Protein AF-M5U9N6-F1 (afdb_monomer_lite)

Radius of gyration: 12.29 Å; chains: 1; bounding box: 24×17×33 Å

InterPro domains:
  IPR002347 Short-chain dehydrogenase/reductase SDR [PF0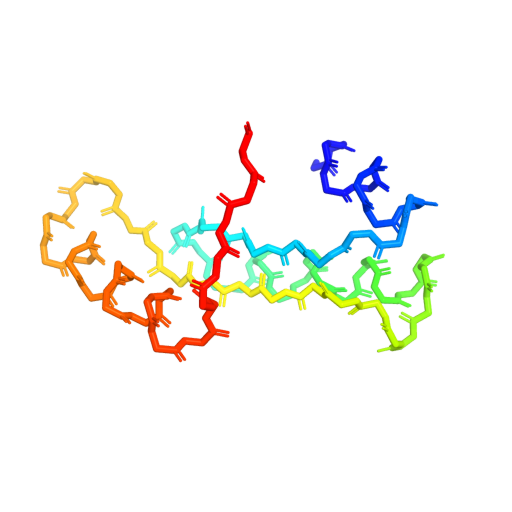0106] (3-69)
  IPR036291 NAD(P)-binding domain superfamily [SSF51735] (3-69)

Secondary structure (DSSP, 8-state):
-HHHHHHHHTT--EEEEES-HHHHHHHHHHHHHHH-TT--EEEEE--TT-HHHHHHHHHHHHHH-S----

Sequence (70 aa):
MEATRVFLSKGARVVMLNRNADKSAAAIDNLQQEFGVDANVTFVQMDLAVLGSVRAAATKVLDDVPMIDA

Foldseek 3Di:
DVVLVVCLVVVHQEEAEEQDPVVVVVVVVVSCVVNNVPRNYHYQHADPVDVVRVVVSVVVCVVPPVDDDD

Organism: NCBI:txid1263870

Structure (mmCIF, N/CA/C/O backbone):
data_AF-M5U9N6-F1
#
_entry.id   AF-M5U9N6-F1
#
loop_
_atom_site.group_PDB
_atom_site.id
_atom_site.type_symbol
_atom_site.label_atom_id
_atom_site.label_alt_id
_atom_site.label_comp_id
_atom_site.label_asym_id
_atom_site.label_entity_id
_atom_site.label_seq_id
_atom_site.pdbx_PDB_ins_code
_atom_site.Cartn_x
_atom_site.Cartn_y
_atom_site.Cartn_z
_atom_site.occupancy
_atom_site.B_iso_or_equiv
_atom_site.auth_seq_id
_atom_site.auth_comp_id
_atom_site.auth_asym_id
_atom_site.auth_atom_id
_atom_site.pdbx_PDB_model_num
ATOM 1 N N . MET A 1 1 ? 9.400 7.037 7.212 1.00 62.03 1 MET A N 1
ATOM 2 C CA . MET A 1 1 ? 8.051 6.800 6.655 1.00 62.03 1 MET A CA 1
ATOM 3 C C . MET A 1 1 ? 7.032 7.493 7.553 1.00 62.03 1 MET A C 1
ATOM 5 O O . MET A 1 1 ? 6.220 6.834 8.181 1.00 62.03 1 MET A O 1
ATOM 9 N N . GLU A 1 2 ? 7.087 8.822 7.660 1.00 75.12 2 GLU A N 1
ATOM 10 C CA . GLU A 1 2 ? 6.196 9.536 8.594 1.00 75.12 2 GLU A CA 1
ATOM 11 C C . GLU A 1 2 ? 4.773 9.673 8.042 1.00 75.12 2 GLU A C 1
ATOM 13 O O . GLU A 1 2 ? 3.808 9.527 8.782 1.00 75.12 2 GLU A O 1
ATOM 18 N N . ALA A 1 3 ? 4.628 9.857 6.725 1.00 80.75 3 ALA A N 1
ATOM 19 C CA . ALA A 1 3 ? 3.318 9.946 6.080 1.00 80.75 3 ALA A CA 1
ATOM 20 C C . ALA A 1 3 ? 2.471 8.684 6.320 1.00 80.75 3 ALA A C 1
ATOM 22 O O . ALA A 1 3 ? 1.321 8.788 6.735 1.00 80.75 3 ALA A O 1
ATOM 23 N N . THR A 1 4 ? 3.063 7.495 6.157 1.00 83.44 4 THR A N 1
ATOM 24 C CA . THR A 1 4 ? 2.396 6.212 6.427 1.00 83.44 4 THR A CA 1
ATOM 25 C C . THR A 1 4 ? 1.853 6.140 7.851 1.00 83.44 4 THR A C 1
ATOM 27 O O . THR A 1 4 ? 0.699 5.766 8.032 1.00 83.44 4 THR A O 1
ATOM 30 N N . ARG A 1 5 ? 2.636 6.559 8.856 1.00 84.38 5 ARG A N 1
ATOM 31 C CA . ARG A 1 5 ? 2.185 6.590 10.256 1.00 84.38 5 ARG A CA 1
ATOM 32 C C . ARG A 1 5 ? 1.001 7.525 10.463 1.00 84.38 5 ARG A C 1
ATOM 34 O O . ARG A 1 5 ? 0.052 7.165 11.147 1.00 84.38 5 ARG A O 1
ATOM 41 N N . VAL A 1 6 ? 1.040 8.713 9.859 1.00 85.12 6 VAL A N 1
ATOM 42 C CA . VAL A 1 6 ? -0.043 9.704 9.964 1.00 85.12 6 VAL A CA 1
ATOM 43 C C . VAL A 1 6 ? -1.332 9.209 9.303 1.00 85.12 6 VAL A C 1
ATOM 45 O O . VAL A 1 6 ? -2.421 9.500 9.789 1.00 85.12 6 VAL A O 1
ATOM 48 N N . PHE A 1 7 ? -1.237 8.469 8.200 1.00 84.81 7 PHE A N 1
ATOM 49 C CA . PHE A 1 7 ? -2.409 7.890 7.546 1.00 84.81 7 PHE A CA 1
ATOM 50 C C . PHE A 1 7 ? -2.964 6.694 8.326 1.00 84.81 7 PHE A C 1
ATOM 52 O O . PHE A 1 7 ? -4.172 6.626 8.555 1.00 84.81 7 PHE A O 1
ATOM 59 N N . LEU A 1 8 ? -2.093 5.805 8.811 1.00 85.50 8 LEU A N 1
ATOM 60 C CA . LEU A 1 8 ? -2.491 4.668 9.643 1.00 85.50 8 LEU A CA 1
ATOM 61 C C . LEU A 1 8 ? -3.127 5.110 10.966 1.00 85.50 8 LEU A C 1
ATOM 63 O O . LEU A 1 8 ? -4.149 4.556 11.357 1.00 85.50 8 LEU A O 1
ATOM 67 N N . SER A 1 9 ? -2.604 6.154 11.619 1.00 84.00 9 SER A N 1
ATOM 68 C CA . SER A 1 9 ? -3.197 6.692 12.854 1.00 84.00 9 SER A CA 1
ATOM 69 C C . SER A 1 9 ? -4.592 7.289 12.649 1.00 84.00 9 SER A C 1
ATOM 71 O O . SER A 1 9 ? -5.365 7.400 13.599 1.00 84.00 9 SER A O 1
ATOM 73 N N . LYS A 1 10 ? -4.939 7.636 11.405 1.00 85.00 10 LYS A N 1
ATOM 74 C CA . LYS A 1 10 ? -6.277 8.083 10.995 1.00 85.00 10 LYS A CA 1
ATOM 75 C C . LYS A 1 10 ? -7.169 6.939 10.497 1.00 85.00 10 LYS A C 1
ATOM 77 O O . LYS A 1 10 ? -8.273 7.203 10.031 1.00 85.00 10 LYS A O 1
ATOM 82 N N . GLY A 1 11 ? -6.708 5.689 10.581 1.00 81.50 11 GLY A N 1
ATOM 83 C CA . GLY A 1 11 ? -7.447 4.505 10.141 1.00 81.50 11 GL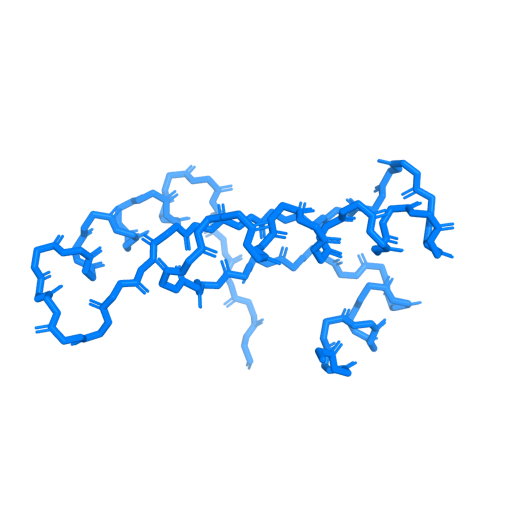Y A CA 1
ATOM 84 C C . GLY A 1 11 ? -7.469 4.299 8.624 1.00 81.50 11 GLY A C 1
ATOM 85 O O . GLY A 1 11 ? -8.274 3.512 8.130 1.00 81.50 11 GLY A O 1
ATOM 86 N N . ALA A 1 12 ? -6.615 4.996 7.869 1.00 86.12 12 ALA A N 1
ATOM 87 C CA . ALA A 1 12 ? -6.529 4.801 6.429 1.00 86.12 12 ALA A CA 1
ATOM 88 C C . ALA A 1 12 ? -5.826 3.479 6.089 1.00 86.12 12 ALA A C 1
ATOM 90 O O . ALA A 1 12 ? -4.927 3.026 6.801 1.00 86.12 12 ALA A O 1
ATOM 91 N N . 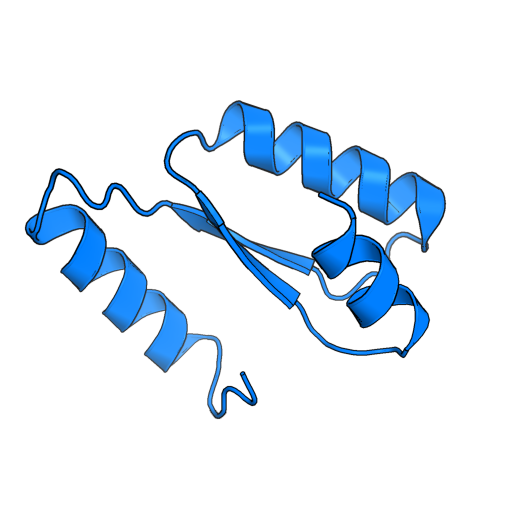ARG A 1 13 ? -6.190 2.892 4.945 1.00 86.88 13 ARG A N 1
ATOM 92 C CA . ARG A 1 13 ? -5.408 1.822 4.320 1.00 86.88 13 ARG A CA 1
ATOM 93 C C . ARG A 1 13 ? -4.262 2.449 3.537 1.00 86.88 13 ARG A C 1
ATOM 95 O O . ARG A 1 13 ? -4.497 3.315 2.700 1.00 86.88 13 ARG A O 1
ATOM 102 N N . VAL A 1 14 ? -3.035 1.996 3.780 1.00 88.50 14 VAL A N 1
ATOM 103 C CA . VAL A 1 14 ? -1.844 2.533 3.110 1.00 88.50 14 VAL A CA 1
ATOM 104 C C . VAL A 1 14 ? -1.191 1.462 2.249 1.00 88.50 14 VAL A C 1
ATOM 106 O O . VAL A 1 14 ? -0.883 0.368 2.718 1.00 88.50 14 VAL A O 1
ATOM 109 N N . VAL A 1 15 ? -0.940 1.796 0.984 1.00 88.81 15 VAL A N 1
ATOM 110 C CA . VAL A 1 15 ? -0.214 0.941 0.039 1.00 88.81 15 VAL A CA 1
ATOM 111 C C . VAL A 1 15 ? 1.123 1.605 -0.259 1.00 88.81 15 VAL A C 1
ATOM 113 O O . VAL A 1 15 ? 1.182 2.703 -0.807 1.00 88.81 15 VAL A O 1
ATOM 116 N N . MET A 1 16 ? 2.215 0.958 0.137 1.00 88.94 16 MET A N 1
ATOM 117 C CA . MET A 1 16 ? 3.567 1.475 -0.047 1.00 88.94 16 MET A CA 1
ATOM 118 C C . MET A 1 16 ? 4.173 0.954 -1.347 1.00 88.94 16 MET A C 1
ATOM 120 O O . MET A 1 16 ? 4.327 -0.251 -1.531 1.00 88.94 16 MET A O 1
ATOM 124 N N . LEU A 1 17 ? 4.578 1.863 -2.230 1.00 88.00 17 LEU A N 1
ATOM 125 C CA . LEU A 1 17 ? 5.268 1.525 -3.472 1.00 88.00 17 LEU A CA 1
ATOM 126 C C . LEU A 1 17 ? 6.774 1.705 -3.291 1.00 88.00 17 LEU A C 1
ATOM 128 O O . LEU A 1 17 ? 7.267 2.830 -3.241 1.00 88.00 17 LEU A O 1
ATOM 132 N N . ASN A 1 18 ? 7.509 0.599 -3.178 1.00 87.12 18 ASN A N 1
ATOM 133 C CA . ASN A 1 18 ? 8.934 0.618 -2.840 1.00 87.12 18 ASN A CA 1
ATOM 134 C C . ASN A 1 18 ? 9.749 -0.317 -3.733 1.00 87.12 18 ASN A C 1
ATOM 136 O O . ASN A 1 18 ? 9.294 -1.388 -4.117 1.00 87.12 18 ASN A O 1
ATOM 140 N N . ARG A 1 19 ? 11.015 0.030 -3.985 1.00 87.12 19 ARG A N 1
ATOM 141 C CA . ARG A 1 19 ? 11.915 -0.806 -4.798 1.00 87.12 19 ARG A CA 1
ATOM 142 C C . ARG A 1 19 ? 12.444 -2.043 -4.065 1.00 87.12 19 ARG A C 1
ATOM 144 O O . ARG A 1 19 ? 12.708 -3.061 -4.696 1.00 87.12 19 ARG A O 1
ATOM 151 N N . ASN A 1 20 ? 12.658 -1.943 -2.754 1.00 86.38 20 ASN A N 1
ATOM 152 C CA . ASN A 1 20 ? 13.287 -2.991 -1.950 1.00 86.38 20 ASN A CA 1
ATOM 153 C C . ASN A 1 20 ? 12.239 -3.668 -1.052 1.00 86.38 20 ASN A C 1
ATOM 155 O O . ASN A 1 20 ? 11.695 -3.026 -0.148 1.00 86.38 20 ASN A O 1
ATOM 159 N N . ALA A 1 21 ? 11.970 -4.947 -1.318 1.00 82.75 21 ALA A N 1
ATOM 160 C CA . ALA A 1 21 ? 10.986 -5.739 -0.589 1.00 82.75 21 ALA A CA 1
ATOM 161 C C . ALA A 1 21 ? 11.402 -5.978 0.871 1.00 82.75 21 ALA A C 1
ATOM 163 O O . ALA A 1 21 ? 10.588 -5.758 1.760 1.00 82.75 21 ALA A O 1
ATOM 164 N N . ASP A 1 22 ? 12.670 -6.300 1.139 1.00 85.12 22 ASP A N 1
ATOM 165 C CA . ASP A 1 22 ? 13.164 -6.596 2.494 1.00 85.12 22 ASP A CA 1
ATOM 166 C C . ASP A 1 22 ? 13.028 -5.390 3.430 1.00 85.12 22 ASP A C 1
ATOM 168 O O . ASP A 1 22 ? 12.540 -5.492 4.555 1.00 85.12 22 ASP A O 1
ATOM 172 N N . LYS A 1 23 ? 13.399 -4.201 2.938 1.00 85.69 23 LYS A N 1
ATOM 173 C CA . LYS A 1 23 ? 13.229 -2.947 3.686 1.00 85.69 23 LYS A CA 1
ATOM 174 C C . LYS A 1 23 ? 11.757 -2.609 3.905 1.00 85.69 23 LYS A C 1
ATOM 176 O O . LYS A 1 23 ? 11.426 -1.988 4.910 1.00 85.69 23 LYS A O 1
ATOM 181 N N . SER A 1 24 ? 10.894 -2.988 2.965 1.00 85.50 24 SER A N 1
ATOM 182 C CA . SER A 1 24 ? 9.451 -2.762 3.075 1.00 85.50 24 SER A CA 1
ATOM 183 C C . SER A 1 24 ? 8.812 -3.714 4.078 1.00 85.50 24 SER A C 1
ATOM 185 O O . SER A 1 24 ? 8.004 -3.260 4.877 1.00 85.50 24 SER A O 1
ATOM 187 N N . ALA A 1 25 ? 9.221 -4.985 4.094 1.00 85.69 25 ALA A N 1
ATOM 188 C CA . ALA A 1 25 ? 8.784 -5.971 5.077 1.00 85.69 25 ALA A CA 1
ATOM 189 C C . ALA A 1 25 ? 9.171 -5.534 6.496 1.00 85.69 25 ALA A C 1
ATOM 191 O O . ALA A 1 25 ? 8.300 -5.383 7.342 1.00 85.69 25 ALA A O 1
ATOM 192 N N . ALA A 1 26 ? 10.438 -5.164 6.715 1.00 89.25 26 ALA A N 1
ATOM 193 C CA . ALA A 1 26 ? 10.880 -4.649 8.012 1.00 89.25 26 ALA A CA 1
ATOM 194 C C . ALA A 1 26 ? 10.128 -3.372 8.436 1.00 89.25 26 ALA A C 1
ATOM 196 O O . ALA A 1 26 ? 9.886 -3.141 9.620 1.00 89.25 26 ALA A O 1
ATOM 197 N N . ALA A 1 27 ? 9.760 -2.508 7.486 1.00 86.31 27 ALA A N 1
ATOM 198 C CA . ALA A 1 27 ? 8.953 -1.330 7.785 1.00 86.31 27 ALA A CA 1
ATOM 199 C C . ALA A 1 27 ? 7.507 -1.691 8.156 1.00 86.31 27 ALA A C 1
ATOM 201 O O . ALA A 1 27 ? 6.970 -1.092 9.082 1.00 86.31 27 ALA A O 1
ATOM 202 N N . ILE A 1 28 ? 6.896 -2.662 7.472 1.00 86.94 28 ILE A N 1
ATOM 203 C CA . ILE A 1 28 ? 5.564 -3.179 7.810 1.00 86.94 28 ILE A CA 1
ATOM 204 C C . ILE A 1 28 ? 5.572 -3.802 9.198 1.00 86.94 28 ILE A C 1
ATOM 206 O O . ILE A 1 28 ? 4.705 -3.454 9.989 1.00 86.94 28 ILE A O 1
ATOM 210 N N . ASP A 1 29 ? 6.565 -4.628 9.522 1.00 88.50 29 ASP A N 1
ATOM 211 C CA . ASP A 1 29 ? 6.673 -5.255 10.841 1.00 88.50 29 ASP A CA 1
ATOM 212 C C . ASP A 1 29 ? 6.742 -4.193 11.945 1.00 88.50 29 ASP A C 1
ATOM 214 O O . ASP A 1 29 ? 6.003 -4.256 12.925 1.00 88.50 29 ASP A O 1
ATOM 218 N N . ASN A 1 30 ? 7.565 -3.155 11.755 1.00 88.62 30 ASN A N 1
ATOM 219 C CA . ASN A 1 30 ? 7.641 -2.031 12.692 1.00 88.62 30 ASN A CA 1
ATOM 220 C C . ASN A 1 30 ? 6.299 -1.292 12.824 1.00 88.62 30 ASN A C 1
ATOM 222 O O . ASN A 1 30 ? 5.900 -0.935 13.929 1.00 88.62 30 ASN A O 1
ATOM 226 N N . LEU A 1 31 ? 5.588 -1.072 11.713 1.00 86.62 31 LEU A N 1
ATOM 227 C CA . LEU A 1 31 ? 4.277 -0.417 11.722 1.00 86.62 31 LEU A CA 1
ATOM 228 C C . LEU A 1 31 ? 3.204 -1.291 12.381 1.00 86.62 31 LEU A C 1
ATOM 230 O O . LEU A 1 31 ? 2.366 -0.771 13.106 1.00 86.62 31 LEU A O 1
ATOM 234 N N . GLN A 1 32 ? 3.236 -2.606 12.184 1.00 87.06 32 GLN A N 1
ATOM 235 C CA . GLN A 1 32 ? 2.332 -3.542 12.850 1.00 87.06 32 GLN A CA 1
ATOM 236 C C . GLN A 1 32 ? 2.625 -3.644 14.351 1.00 87.06 32 GLN A C 1
ATOM 238 O O . GLN A 1 32 ? 1.699 -3.785 15.146 1.00 87.06 32 GLN A O 1
ATOM 243 N N . GLN A 1 33 ? 3.886 -3.518 14.775 1.00 87.75 33 GLN A N 1
ATOM 244 C CA . GLN A 1 33 ? 4.212 -3.409 16.201 1.00 87.75 33 GLN A CA 1
ATOM 245 C C . GLN A 1 33 ? 3.709 -2.096 16.818 1.00 87.75 33 GLN A C 1
ATOM 247 O O . GLN A 1 33 ? 3.286 -2.088 17.970 1.00 87.75 33 GLN A O 1
ATOM 252 N N . GLU A 1 34 ? 3.739 -0.997 16.060 1.00 86.44 34 GLU A N 1
ATOM 253 C CA . GLU A 1 34 ? 3.348 0.339 16.530 1.00 86.44 34 GLU A CA 1
ATOM 254 C C . GLU A 1 34 ? 1.822 0.552 16.536 1.00 86.44 34 GLU A C 1
ATOM 256 O O . GLU A 1 34 ? 1.281 1.125 17.481 1.00 86.44 34 GLU A O 1
ATOM 261 N N . PHE A 1 35 ? 1.120 0.078 15.503 1.00 83.81 35 PHE A N 1
ATOM 262 C CA . PHE A 1 35 ? -0.315 0.316 15.284 1.00 83.81 35 PHE A CA 1
ATOM 263 C C . PHE A 1 35 ? -1.195 -0.926 15.497 1.00 83.81 35 PHE A C 1
ATOM 265 O O . PHE A 1 35 ? -2.419 -0.822 15.434 1.00 83.81 35 PHE A O 1
ATOM 272 N N . GLY A 1 36 ? -0.592 -2.084 15.774 1.00 84.06 36 GLY A N 1
ATOM 273 C CA . GLY A 1 36 ? -1.270 -3.371 15.919 1.00 84.06 36 GLY A CA 1
ATOM 274 C C . GLY A 1 36 ? -1.212 -4.226 14.649 1.00 84.06 36 GLY A C 1
ATOM 275 O O . GLY A 1 36 ? -1.039 -3.729 13.537 1.00 84.06 36 GLY A O 1
ATOM 276 N N . VAL A 1 37 ? -1.383 -5.541 14.817 1.00 76.81 37 VAL A N 1
ATOM 277 C C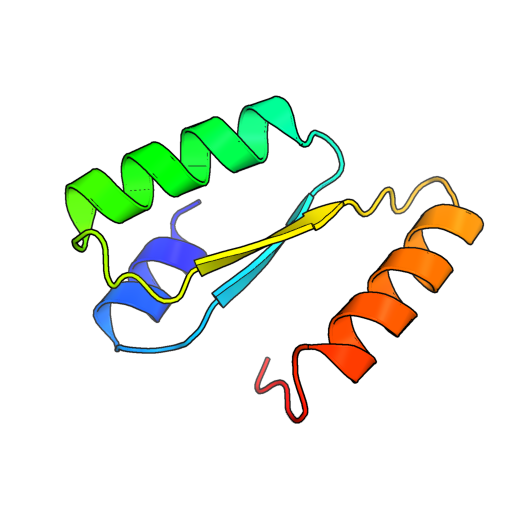A . VAL A 1 37 ? -1.350 -6.529 13.716 1.00 76.81 37 VAL A CA 1
ATOM 278 C C . VAL A 1 37 ? -2.419 -6.282 12.646 1.00 76.81 37 VAL A C 1
ATOM 280 O O . VAL A 1 37 ? -2.243 -6.686 11.500 1.00 76.81 37 VAL A O 1
ATOM 283 N N . ASP A 1 38 ? -3.482 -5.561 13.004 1.00 78.25 38 ASP A N 1
ATOM 284 C CA . ASP A 1 38 ? -4.574 -5.177 12.107 1.00 78.25 38 ASP A CA 1
ATOM 285 C C . ASP A 1 38 ? -4.270 -3.905 11.293 1.00 78.25 38 ASP A C 1
ATOM 287 O O . ASP A 1 38 ? -5.127 -3.422 10.546 1.00 78.25 38 ASP A O 1
ATOM 291 N N . ALA A 1 39 ? -3.064 -3.335 11.423 1.00 82.62 39 ALA A N 1
ATOM 292 C CA . ALA A 1 39 ? -2.638 -2.190 10.631 1.00 82.62 39 ALA A CA 1
ATOM 293 C C . ALA A 1 39 ? -2.769 -2.513 9.136 1.00 82.62 39 ALA A C 1
ATOM 295 O O . ALA A 1 39 ? -2.109 -3.405 8.600 1.00 82.62 39 ALA A O 1
ATOM 296 N N . ASN A 1 40 ? -3.633 -1.760 8.455 1.00 84.06 40 ASN A N 1
ATOM 297 C CA . ASN A 1 40 ? -4.026 -2.001 7.069 1.00 84.06 40 ASN A CA 1
ATOM 298 C C . ASN A 1 40 ? -2.968 -1.431 6.111 1.00 84.06 40 ASN A C 1
ATOM 300 O O . ASN A 1 40 ? -3.212 -0.489 5.353 1.00 84.06 40 ASN A O 1
ATOM 304 N N . VAL A 1 41 ? -1.753 -1.968 6.216 1.00 87.25 41 VAL A N 1
ATOM 305 C CA . VAL A 1 41 ? -0.584 -1.569 5.442 1.00 87.25 41 VAL A CA 1
ATOM 306 C C . VAL A 1 41 ? -0.155 -2.705 4.522 1.00 87.25 41 VAL A C 1
ATOM 308 O O . VAL A 1 41 ? 0.031 -3.843 4.941 1.00 87.25 41 VAL A O 1
ATOM 311 N N . THR A 1 42 ? 0.013 -2.390 3.244 1.00 86.94 42 THR A N 1
ATOM 312 C CA . THR A 1 42 ? 0.525 -3.324 2.236 1.00 86.94 42 THR A CA 1
ATOM 313 C C . THR A 1 42 ? 1.688 -2.685 1.501 1.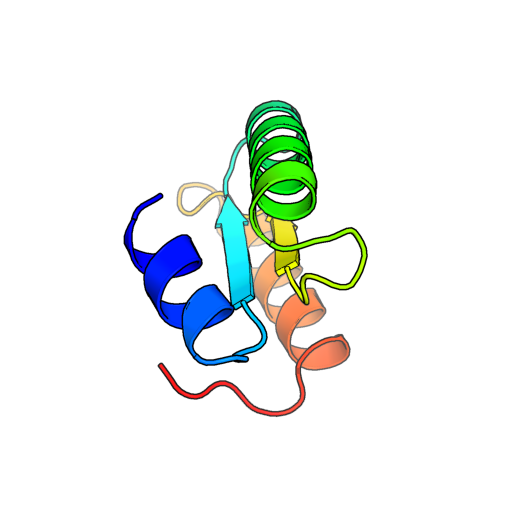00 86.94 42 THR A C 1
ATOM 315 O O . THR A 1 42 ? 1.850 -1.462 1.517 1.00 86.94 42 THR A O 1
ATOM 318 N N . PHE A 1 43 ? 2.522 -3.497 0.856 1.00 89.00 43 PHE A N 1
ATOM 319 C CA . PHE A 1 43 ? 3.520 -2.980 -0.069 1.00 89.00 43 PHE A CA 1
ATOM 320 C C . PHE A 1 43 ? 3.392 -3.649 -1.429 1.00 89.00 43 PHE A C 1
ATOM 322 O O . PHE A 1 43 ? 3.074 -4.832 -1.537 1.00 89.00 43 PHE A O 1
ATOM 329 N N . VAL A 1 44 ? 3.694 -2.877 -2.463 1.00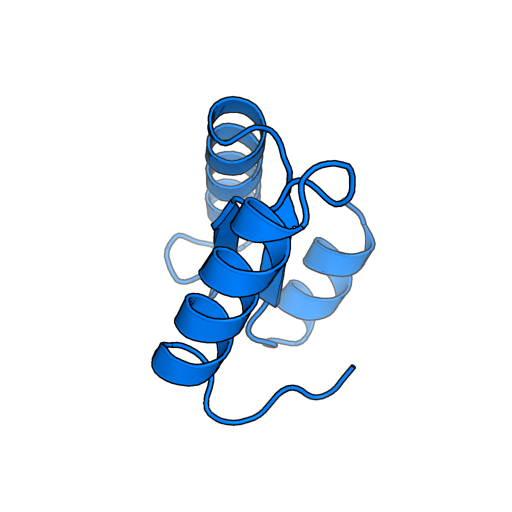 89.25 44 VAL A N 1
ATOM 330 C CA . VAL A 1 44 ? 3.848 -3.360 -3.827 1.00 89.25 44 VAL A CA 1
ATOM 331 C C . VAL A 1 44 ? 5.242 -2.965 -4.289 1.00 89.25 44 VAL A C 1
ATOM 333 O O . VAL A 1 44 ? 5.668 -1.814 -4.153 1.00 89.25 44 VAL A O 1
ATOM 336 N N . GLN A 1 45 ? 5.987 -3.943 -4.801 1.00 88.75 45 GLN A N 1
ATOM 337 C CA . GLN A 1 45 ? 7.326 -3.681 -5.298 1.00 88.75 45 GLN A CA 1
ATOM 338 C C . GLN A 1 45 ? 7.249 -2.872 -6.596 1.00 88.75 45 GLN A C 1
ATOM 340 O O . GLN A 1 45 ? 6.662 -3.321 -7.578 1.00 88.75 45 GLN A O 1
ATOM 345 N N . MET A 1 46 ? 7.874 -1.696 -6.607 1.00 91.12 46 MET A N 1
ATOM 346 C CA . MET A 1 46 ? 7.924 -0.821 -7.773 1.00 91.12 46 MET A CA 1
ATOM 347 C C . MET A 1 46 ? 9.288 -0.148 -7.891 1.00 91.12 46 MET A C 1
ATOM 349 O O . MET A 1 46 ? 9.733 0.557 -6.984 1.00 91.12 46 MET A O 1
ATOM 353 N N . ASP A 1 47 ? 9.933 -0.331 -9.039 1.00 89.62 47 ASP A N 1
ATOM 354 C CA . ASP A 1 47 ? 11.109 0.428 -9.442 1.00 89.62 47 ASP A CA 1
ATOM 355 C C . ASP A 1 47 ? 10.743 1.414 -10.554 1.00 89.62 47 ASP A C 1
ATOM 357 O O . ASP A 1 47 ? 10.459 1.019 -11.684 1.00 89.62 47 ASP A O 1
ATOM 361 N N . LEU A 1 48 ? 10.787 2.711 -10.243 1.00 88.69 48 LEU A N 1
ATOM 362 C CA . LEU A 1 48 ? 10.526 3.782 -11.207 1.00 88.69 48 LEU A CA 1
ATOM 363 C C . LEU A 1 48 ? 11.562 3.838 -12.339 1.00 88.69 48 LEU A C 1
ATOM 365 O O . LEU A 1 48 ? 11.262 4.373 -13.403 1.00 88.69 48 LEU A O 1
ATOM 369 N N . ALA A 1 49 ? 12.758 3.273 -12.143 1.00 90.94 49 ALA A N 1
ATOM 370 C CA . ALA A 1 49 ? 13.766 3.176 -13.195 1.00 90.94 49 ALA A CA 1
ATOM 371 C C . ALA A 1 49 ? 13.442 2.080 -14.228 1.00 90.94 49 ALA A C 1
ATOM 373 O O . ALA A 1 49 ? 14.034 2.055 -15.307 1.00 90.94 49 ALA A O 1
ATOM 374 N N . VAL A 1 50 ? 12.501 1.178 -13.922 1.00 91.44 50 VAL A N 1
ATOM 375 C CA . VAL A 1 50 ? 12.131 0.043 -14.771 1.00 91.44 50 VAL A CA 1
ATOM 376 C C . VAL A 1 50 ? 10.649 0.136 -15.121 1.00 91.44 50 VAL A C 1
ATOM 378 O O . VAL A 1 50 ? 9.783 -0.263 -14.347 1.00 91.44 50 VAL A O 1
ATOM 381 N N . LEU A 1 51 ? 10.332 0.583 -16.339 1.00 90.88 51 LEU A N 1
ATOM 382 C CA . LEU A 1 51 ? 8.940 0.742 -16.786 1.00 90.88 51 LEU A CA 1
ATOM 383 C C . LEU A 1 51 ? 8.114 -0.554 -16.667 1.00 90.88 51 LEU A C 1
ATOM 385 O O . LEU A 1 51 ? 6.925 -0.503 -16.361 1.00 90.88 51 LEU A O 1
ATOM 389 N N . GLY A 1 52 ? 8.739 -1.720 -16.870 1.00 91.69 52 GLY A N 1
ATOM 390 C CA . GLY A 1 52 ? 8.089 -3.017 -16.657 1.00 91.69 52 GLY A CA 1
ATOM 391 C C . GLY A 1 52 ? 7.651 -3.237 -15.204 1.00 91.69 52 GLY A C 1
ATOM 392 O O . GLY A 1 52 ? 6.553 -3.733 -14.968 1.00 91.69 52 GLY A O 1
ATOM 393 N N . SER A 1 53 ? 8.459 -2.792 -14.238 1.00 90.38 53 SER A N 1
ATOM 394 C CA . SER A 1 53 ? 8.116 -2.840 -12.814 1.00 90.38 53 SER A CA 1
ATOM 395 C C . SER A 1 53 ? 6.982 -1.875 -12.480 1.00 90.38 53 SER A C 1
ATOM 397 O O . SER A 1 53 ? 6.064 -2.262 -11.766 1.00 90.38 53 SER A O 1
ATOM 399 N N . VAL A 1 54 ? 6.986 -0.666 -13.053 1.00 92.19 54 VAL A N 1
ATOM 400 C CA . VAL A 1 54 ? 5.881 0.296 -12.894 1.00 92.19 54 VAL A CA 1
ATOM 401 C C . VAL A 1 54 ? 4.562 -0.288 -13.398 1.00 92.19 54 VAL A C 1
ATOM 403 O O . VAL A 1 54 ? 3.554 -0.209 -12.703 1.00 92.19 54 VAL A O 1
ATOM 406 N N . ARG A 1 55 ? 4.561 -0.920 -14.579 1.00 92.88 55 ARG A N 1
ATOM 407 C CA . ARG A 1 55 ? 3.353 -1.550 -15.136 1.00 92.88 55 ARG A CA 1
ATOM 408 C C . ARG A 1 55 ? 2.852 -2.696 -14.261 1.00 92.88 55 ARG A C 1
ATOM 410 O O . ARG A 1 55 ? 1.667 -2.738 -13.961 1.00 92.88 55 ARG A O 1
ATOM 417 N N . ALA A 1 56 ? 3.748 -3.580 -13.825 1.00 91.31 56 ALA A N 1
ATOM 418 C CA . ALA A 1 56 ? 3.389 -4.689 -12.943 1.00 91.31 56 ALA A CA 1
ATOM 419 C C . ALA A 1 56 ? 2.822 -4.196 -11.600 1.00 91.31 56 ALA A C 1
ATOM 421 O O . ALA A 1 56 ? 1.806 -4.708 -11.132 1.00 91.31 56 ALA A O 1
ATOM 422 N N . ALA A 1 57 ? 3.439 -3.168 -11.012 1.00 90.31 57 ALA A N 1
ATOM 423 C CA . ALA A 1 57 ? 2.962 -2.551 -9.782 1.00 90.31 57 ALA A CA 1
ATOM 424 C C . ALA A 1 57 ? 1.586 -1.899 -9.968 1.00 90.31 57 ALA A C 1
ATOM 426 O O . ALA A 1 57 ? 0.704 -2.108 -9.143 1.00 90.31 57 ALA A O 1
ATOM 427 N N . ALA A 1 58 ? 1.376 -1.167 -11.065 1.00 89.75 58 ALA A N 1
ATOM 428 C CA . ALA A 1 58 ? 0.096 -0.535 -11.370 1.00 89.75 58 ALA A CA 1
ATOM 429 C C . ALA A 1 58 ? -1.032 -1.562 -11.543 1.00 89.75 58 ALA A C 1
ATOM 431 O O . ALA A 1 58 ? -2.110 -1.366 -10.992 1.00 89.75 58 ALA A O 1
ATOM 432 N N . THR A 1 59 ? -0.780 -2.672 -12.247 1.00 90.38 59 THR A N 1
ATOM 433 C CA . THR A 1 59 ? -1.747 -3.775 -12.360 1.00 90.38 59 THR A CA 1
ATOM 434 C C . THR A 1 59 ? -2.095 -4.332 -10.987 1.00 90.38 59 THR A C 1
ATOM 436 O O . THR A 1 59 ? -3.268 -4.434 -10.652 1.00 90.38 59 THR A O 1
ATOM 439 N N . LYS A 1 60 ? -1.087 -4.606 -10.152 1.00 88.88 60 LYS A N 1
ATOM 440 C CA . LYS A 1 60 ? -1.325 -5.149 -8.815 1.00 88.88 60 LYS A CA 1
ATOM 441 C C . LYS A 1 60 ? -2.113 -4.192 -7.918 1.00 88.88 60 LYS A C 1
ATOM 443 O O . LYS A 1 60 ? -2.997 -4.623 -7.190 1.00 88.88 60 LYS A O 1
ATOM 448 N N . VAL A 1 61 ? -1.820 -2.896 -7.992 1.00 88.62 61 VAL A N 1
ATOM 449 C CA . VAL A 1 61 ? -2.574 -1.869 -7.266 1.00 88.62 61 VAL A CA 1
ATOM 450 C C . VAL A 1 61 ? -4.022 -1.804 -7.747 1.00 88.62 61 VAL A C 1
ATOM 452 O O . VAL A 1 61 ? -4.910 -1.736 -6.912 1.00 88.62 61 VAL A O 1
ATOM 455 N N . LEU A 1 62 ? -4.275 -1.857 -9.057 1.00 87.81 62 LEU A N 1
ATOM 456 C CA . LEU A 1 62 ? -5.638 -1.851 -9.603 1.00 87.81 62 LEU A CA 1
ATOM 457 C C . LEU A 1 62 ? -6.451 -3.081 -9.175 1.00 87.81 62 LEU A C 1
ATOM 459 O O . LEU A 1 62 ? -7.647 -2.952 -8.924 1.00 87.81 62 LEU A O 1
ATOM 463 N N . ASP A 1 63 ? -5.806 -4.244 -9.074 1.00 86.81 63 ASP A N 1
ATOM 464 C CA . ASP A 1 63 ? -6.456 -5.484 -8.639 1.00 86.81 63 ASP A CA 1
ATOM 465 C C . ASP A 1 63 ? -6.769 -5.470 -7.131 1.00 86.81 63 ASP A C 1
ATOM 467 O O . ASP A 1 63 ? -7.852 -5.879 -6.710 1.00 86.81 63 ASP A O 1
ATOM 471 N N . ASP A 1 64 ? -5.829 -4.985 -6.311 1.00 82.44 64 ASP A N 1
ATOM 472 C CA . ASP A 1 64 ? -5.908 -5.065 -4.847 1.00 82.44 64 ASP A CA 1
ATOM 473 C C . ASP A 1 64 ? -6.579 -3.826 -4.206 1.00 82.44 64 ASP A C 1
ATOM 475 O O . ASP A 1 64 ? -7.030 -3.875 -3.055 1.00 82.44 64 ASP A O 1
ATOM 479 N N . VAL A 1 65 ? -6.638 -2.695 -4.920 1.00 83.81 65 VAL A N 1
ATOM 480 C CA . VAL A 1 65 ? -7.063 -1.387 -4.398 1.00 83.81 65 VAL A CA 1
ATOM 481 C C . VAL A 1 65 ? -8.062 -0.730 -5.365 1.00 83.81 65 VAL A C 1
ATOM 483 O O . VAL A 1 65 ? -7.662 -0.071 -6.324 1.00 83.81 65 VAL A O 1
ATOM 486 N N . PRO A 1 66 ? -9.379 -0.851 -5.113 1.00 75.81 66 PRO A N 1
ATOM 487 C CA . PRO A 1 66 ? -10.407 -0.403 -6.056 1.00 75.81 66 PRO A CA 1
ATOM 488 C C . PRO A 1 66 ? -10.513 1.125 -6.193 1.00 75.81 66 PRO A C 1
ATOM 490 O O . PRO A 1 66 ? -11.050 1.617 -7.183 1.00 75.81 66 PRO A O 1
ATOM 493 N N . MET A 1 67 ? -10.034 1.884 -5.203 1.00 81.25 67 MET A N 1
ATOM 494 C CA . MET A 1 67 ? -10.022 3.348 -5.203 1.00 81.25 67 MET A CA 1
ATOM 495 C C . MET A 1 67 ? -8.845 3.845 -4.361 1.00 81.25 67 MET A C 1
ATOM 497 O O . MET A 1 67 ? -8.595 3.313 -3.278 1.00 81.25 67 MET A O 1
ATOM 501 N N . ILE A 1 68 ? -8.121 4.842 -4.871 1.00 80.75 68 ILE A N 1
ATOM 502 C CA . ILE A 1 68 ? -7.013 5.493 -4.169 1.00 80.75 68 ILE A CA 1
ATOM 503 C C . ILE A 1 68 ? -7.349 6.971 -4.021 1.00 80.75 68 ILE A C 1
ATOM 505 O O . ILE A 1 68 ? -7.477 7.678 -5.021 1.00 80.75 68 ILE A O 1
ATOM 509 N N . ASP A 1 69 ? -7.429 7.421 -2.775 1.00 73.12 69 ASP A N 1
ATOM 510 C CA . ASP A 1 69 ? -7.439 8.832 -2.411 1.00 73.12 69 ASP A CA 1
ATOM 511 C C . ASP A 1 69 ? -5.993 9.235 -2.077 1.00 73.12 69 ASP A C 1
ATOM 513 O O . ASP A 1 69 ? -5.390 8.664 -1.163 1.00 73.12 69 ASP A O 1
ATOM 517 N N . ALA A 1 70 ? -5.410 10.148 -2.862 1.00 65.88 70 ALA A N 1
ATOM 518 C CA . ALA A 1 70 ? -3.997 10.548 -2.788 1.00 65.88 70 ALA A CA 1
ATOM 519 C C . ALA A 1 70 ? -3.820 12.007 -2.351 1.00 65.88 70 ALA A C 1
ATOM 521 O O . ALA A 1 70 ? -4.608 12.862 -2.817 1.00 65.88 70 ALA A O 1
#

pLDDT: mean 85.56, std 5.5, range [62.03, 92.88]